Protein AF-A0A0E9U578-F1 (afdb_monomer_lite)

Radius of gyration: 21.14 Å; chains: 1; bounding box: 35×25×58 Å

Foldseek 3Di:
DVVVVVVVVVVVVVVVVVVVVVVVVVVVVVVVVVVVVCVVPVPPVPDDDDD

pLDDT: mean 72.51, std 12.81, range [40.59, 87.69]

Sequence (51 aa):
MTFFFSLKRRVQEALLYYHIDKQFTQMQQYEMVRLCHYNIFPHSSVRGGTL

Structure (mmCIF, N/CA/C/O backbone):
data_AF-A0A0E9U578-F1
#
_entry.id   AF-A0A0E9U578-F1
#
loop_
_atom_site.group_PDB
_atom_site.id
_atom_site.type_symbol
_atom_site.label_atom_id
_atom_site.label_alt_id
_atom_site.label_comp_id
_atom_site.label_asym_id
_atom_site.label_entity_id
_atom_site.label_seq_id
_atom_site.pdbx_PDB_ins_code
_atom_site.Cartn_x
_atom_site.Cartn_y
_atom_site.Cartn_z
_atom_site.occupancy
_atom_site.B_iso_or_equiv
_atom_site.auth_seq_id
_atom_site.auth_comp_id
_atom_site.auth_asym_id
_atom_site.auth_atom_id
_atom_site.pdbx_PDB_model_num
ATOM 1 N N . MET A 1 1 ? -22.931 4.988 30.844 1.00 60.75 1 MET A N 1
ATOM 2 C CA . MET A 1 1 ? -22.458 5.960 29.827 1.00 60.75 1 MET A CA 1
ATOM 3 C C . MET A 1 1 ? -21.007 5.740 29.379 1.00 60.75 1 MET A C 1
ATOM 5 O O . MET A 1 1 ? -20.713 6.030 28.232 1.00 60.75 1 MET A O 1
ATOM 9 N N . THR A 1 2 ? -20.109 5.173 30.195 1.00 61.16 2 THR A N 1
ATOM 10 C CA . THR A 1 2 ? -18.685 4.930 29.849 1.00 61.16 2 THR A CA 1
ATOM 11 C C . THR A 1 2 ? -18.444 3.848 28.782 1.00 61.16 2 THR A C 1
ATOM 13 O O . THR A 1 2 ? -17.517 3.969 27.987 1.00 61.16 2 THR A O 1
ATOM 16 N N . PHE A 1 3 ? -19.306 2.829 28.703 1.00 61.62 3 PHE A N 1
ATOM 17 C CA . PHE A 1 3 ? -19.207 1.738 27.719 1.00 61.62 3 PHE A CA 1
ATOM 18 C C . PHE A 1 3 ? -19.371 2.200 26.255 1.00 61.62 3 PHE A C 1
ATOM 20 O O . PHE A 1 3 ? -18.716 1.691 25.352 1.00 61.62 3 PHE A O 1
ATOM 27 N N . PHE A 1 4 ? -20.205 3.212 26.000 1.00 63.97 4 PHE A N 1
ATOM 28 C CA . PHE A 1 4 ? -20.446 3.704 24.638 1.00 63.97 4 PHE A CA 1
ATOM 29 C C . PHE A 1 4 ? -19.251 4.479 24.064 1.00 63.97 4 PHE A C 1
ATOM 31 O O . PHE A 1 4 ? -19.002 4.424 22.860 1.00 63.97 4 PHE A O 1
ATOM 38 N N . PHE A 1 5 ? -18.481 5.168 24.913 1.00 62.12 5 PHE A N 1
ATOM 39 C CA . PHE A 1 5 ? -17.275 5.885 24.489 1.00 62.12 5 PHE A CA 1
ATOM 40 C C . PHE A 1 5 ? -16.135 4.926 24.130 1.00 62.12 5 PHE A C 1
ATOM 42 O O . PHE A 1 5 ? -15.446 5.148 23.134 1.00 62.12 5 PHE A O 1
ATOM 49 N N . SER A 1 6 ? -15.968 3.831 24.881 1.00 68.75 6 SER A N 1
ATOM 50 C CA . SER A 1 6 ? -14.946 2.823 24.574 1.00 68.75 6 SER A CA 1
ATOM 51 C C . SER A 1 6 ? -15.257 2.061 23.283 1.00 68.75 6 SER A C 1
ATOM 53 O O . SER A 1 6 ? -14.345 1.802 22.496 1.00 68.75 6 SER A O 1
ATOM 55 N N . LEU A 1 7 ? -16.536 1.769 23.016 1.00 73.62 7 LEU A N 1
ATOM 56 C CA . LEU A 1 7 ? -16.957 1.115 21.777 1.00 73.62 7 LEU A CA 1
ATOM 57 C C . LEU A 1 7 ? -16.729 2.016 20.553 1.00 73.62 7 LEU A C 1
ATOM 59 O O . LEU A 1 7 ? -16.147 1.568 19.568 1.00 73.62 7 LEU A O 1
ATOM 63 N N . LYS A 1 8 ? -17.111 3.301 20.629 1.00 77.31 8 LYS A N 1
ATOM 64 C CA . LYS A 1 8 ? -16.868 4.268 19.542 1.00 77.31 8 LYS A CA 1
ATOM 65 C C . LYS A 1 8 ? -15.385 4.390 19.199 1.00 77.31 8 LYS A C 1
ATOM 67 O O . LYS A 1 8 ? -15.040 4.389 18.021 1.00 77.31 8 LYS A O 1
ATOM 72 N N . ARG A 1 9 ? -14.514 4.435 20.212 1.00 77.94 9 ARG A N 1
ATOM 73 C CA . ARG A 1 9 ? -13.064 4.519 20.013 1.00 77.94 9 ARG A CA 1
ATOM 74 C C . ARG A 1 9 ? -12.501 3.280 19.310 1.00 77.94 9 ARG A C 1
ATOM 76 O O . ARG A 1 9 ? -11.761 3.427 18.346 1.00 77.94 9 ARG A O 1
ATOM 83 N N . ARG A 1 10 ? -12.909 2.072 19.716 1.00 78.38 10 ARG A N 1
ATOM 84 C CA . ARG A 1 10 ? -12.474 0.828 19.050 1.00 78.38 10 ARG A CA 1
ATOM 85 C C . ARG A 1 10 ? -12.941 0.737 17.598 1.00 78.38 10 ARG A C 1
ATOM 87 O O . ARG A 1 10 ? -12.193 0.268 16.749 1.00 78.38 10 ARG A O 1
ATOM 94 N N . VAL A 1 11 ? -14.160 1.193 17.305 1.00 82.31 11 VAL A N 1
ATOM 95 C CA . VAL A 1 11 ? -14.685 1.218 15.929 1.00 82.31 11 VAL A CA 1
ATOM 96 C C . VAL A 1 11 ? -13.907 2.212 15.065 1.00 82.31 11 VAL A C 1
ATOM 98 O O . VAL A 1 11 ? -13.571 1.893 13.930 1.00 82.31 11 VAL A O 1
ATOM 101 N N . GLN A 1 12 ? -13.575 3.390 15.600 1.00 82.81 12 GLN A N 1
ATOM 102 C CA . GLN A 1 12 ? -12.742 4.367 14.895 1.00 82.81 12 GLN A CA 1
ATOM 103 C C . GLN A 1 12 ? -11.329 3.843 14.633 1.00 82.81 12 GLN A C 1
ATOM 105 O O . GLN A 1 12 ? -10.835 3.991 13.520 1.00 82.81 12 GLN A O 1
ATOM 110 N N . GLU A 1 13 ? -10.703 3.196 15.619 1.00 81.19 13 GLU A N 1
ATOM 111 C CA . GLU A 1 13 ? -9.386 2.572 15.454 1.00 81.19 13 GLU A CA 1
ATOM 112 C C . GLU A 1 13 ? -9.432 1.486 14.363 1.00 81.19 13 GLU A C 1
ATOM 114 O O . GLU A 1 13 ? -8.621 1.516 13.442 1.00 81.19 13 GLU A O 1
ATOM 119 N N . ALA A 1 14 ? -10.429 0.593 14.380 1.00 82.88 14 ALA A N 1
ATOM 120 C CA . ALA A 1 14 ? -10.588 -0.445 13.357 1.00 82.88 14 ALA A CA 1
ATOM 121 C C . ALA A 1 14 ? -10.820 0.124 11.944 1.00 82.88 14 ALA A C 1
ATOM 123 O O . ALA A 1 14 ? -10.245 -0.370 10.975 1.00 82.88 14 ALA A O 1
ATOM 124 N N . LEU A 1 15 ? -11.633 1.180 11.820 1.00 85.00 15 LEU A N 1
ATOM 125 C CA . LEU A 1 15 ? -11.851 1.868 10.544 1.00 85.00 15 LEU A CA 1
ATOM 126 C C . LEU A 1 15 ? -10.572 2.534 10.031 1.00 85.00 15 LEU A C 1
ATOM 128 O O . LEU A 1 15 ? -10.303 2.485 8.832 1.00 85.00 15 LEU A O 1
ATOM 132 N N . LEU A 1 16 ? -9.780 3.132 10.922 1.00 85.38 16 LEU A N 1
ATOM 133 C CA . LEU A 1 16 ? -8.516 3.766 10.565 1.00 85.38 16 LEU A CA 1
ATOM 134 C C . LEU A 1 16 ? -7.511 2.735 10.036 1.00 85.38 16 LEU A C 1
ATOM 136 O O . LEU A 1 16 ? -6.956 2.939 8.959 1.00 85.38 16 LEU A O 1
ATOM 140 N N . TYR A 1 17 ? -7.348 1.602 10.729 1.00 84.25 17 TYR A N 1
ATOM 141 C CA . TYR A 1 17 ? -6.499 0.502 10.257 1.00 84.25 17 TYR A CA 1
ATOM 142 C C . TYR A 1 17 ? -6.960 -0.029 8.897 1.00 84.25 17 TYR A C 1
ATOM 144 O O . TYR A 1 17 ? -6.159 -0.139 7.974 1.00 84.25 17 TYR A O 1
ATOM 152 N N . TYR A 1 18 ? -8.264 -0.253 8.725 1.00 85.62 18 TYR A N 1
ATOM 153 C CA . TYR A 1 18 ? -8.820 -0.708 7.452 1.00 85.62 18 TYR A CA 1
ATOM 154 C C . TYR A 1 18 ? -8.574 0.275 6.295 1.00 85.62 18 TYR A C 1
ATOM 156 O O . TYR A 1 18 ? -8.303 -0.139 5.166 1.00 85.62 18 TYR A O 1
ATOM 164 N N . HIS A 1 19 ? -8.665 1.583 6.552 1.00 86.31 19 HIS A N 1
ATOM 165 C CA . HIS A 1 19 ? -8.369 2.603 5.546 1.00 86.31 19 HIS A CA 1
ATOM 166 C C . HIS A 1 19 ? -6.887 2.635 5.165 1.00 86.31 19 HIS A C 1
ATOM 168 O O . HIS A 1 19 ? -6.580 2.736 3.976 1.00 86.31 19 HIS A O 1
ATOM 174 N N . ILE A 1 20 ? -5.988 2.512 6.143 1.00 83.75 20 ILE A N 1
ATOM 175 C CA . ILE A 1 20 ? -4.539 2.472 5.913 1.00 83.75 20 ILE A CA 1
ATOM 176 C C . ILE A 1 20 ? -4.166 1.236 5.093 1.00 83.75 20 ILE A C 1
ATOM 178 O O . ILE A 1 20 ? -3.496 1.373 4.072 1.00 83.75 20 ILE A O 1
ATOM 182 N N . ASP A 1 21 ? -4.667 0.056 5.462 1.00 83.25 21 ASP A N 1
ATOM 183 C CA . ASP A 1 21 ? -4.386 -1.191 4.740 1.00 83.25 21 ASP A CA 1
ATOM 184 C C . ASP A 1 21 ? -4.870 -1.127 3.289 1.00 83.25 21 ASP A C 1
ATOM 186 O O . ASP A 1 21 ? -4.175 -1.558 2.365 1.00 83.25 21 ASP A O 1
ATOM 190 N N . LYS A 1 22 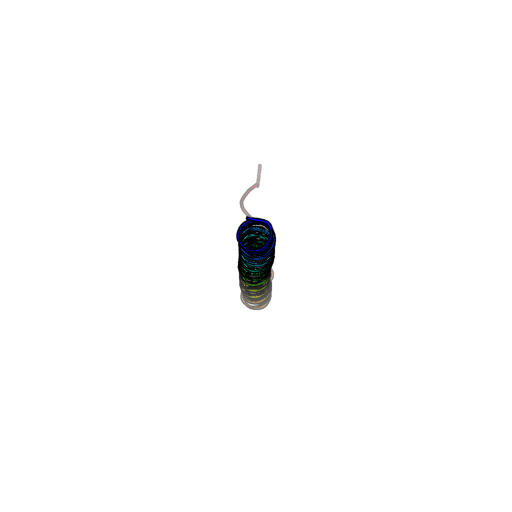? -6.041 -0.523 3.055 1.00 85.19 22 LYS A N 1
ATOM 191 C CA . LYS A 1 22 ? -6.546 -0.289 1.698 1.00 85.19 22 LYS A CA 1
ATOM 192 C C . LYS A 1 22 ? -5.632 0.622 0.886 1.00 85.19 22 LYS A C 1
ATOM 194 O O . LYS A 1 22 ? -5.336 0.300 -0.264 1.00 85.19 22 LYS A O 1
ATOM 199 N N . GLN A 1 23 ? -5.194 1.741 1.461 1.00 80.62 23 GLN A N 1
ATOM 200 C CA . GLN A 1 23 ? -4.291 2.674 0.782 1.00 80.62 23 GLN A CA 1
ATOM 201 C C . GLN A 1 23 ? -2.930 2.034 0.497 1.00 80.62 23 GLN A C 1
ATOM 203 O O . GLN A 1 23 ? -2.405 2.168 -0.607 1.00 80.62 23 GLN A O 1
ATOM 208 N N . PHE A 1 24 ? -2.394 1.281 1.455 1.00 87.69 24 PHE A N 1
ATOM 209 C CA . PHE A 1 24 ? -1.149 0.542 1.299 1.00 87.69 24 PHE A CA 1
ATOM 210 C C . PHE A 1 24 ? -1.241 -0.500 0.175 1.00 87.69 24 PHE A C 1
ATOM 212 O O . PHE A 1 24 ? -0.397 -0.522 -0.719 1.00 87.69 24 PHE A O 1
ATOM 219 N N . THR A 1 25 ? -2.317 -1.292 0.147 1.00 83.19 25 THR A N 1
ATOM 220 C CA . THR A 1 25 ? -2.553 -2.294 -0.908 1.00 83.19 25 THR A CA 1
ATOM 221 C C . THR A 1 25 ? -2.637 -1.651 -2.297 1.00 83.19 25 THR A C 1
ATOM 223 O O . THR A 1 25 ? -2.070 -2.172 -3.258 1.00 83.19 25 THR A O 1
ATOM 226 N N . GLN A 1 26 ? -3.297 -0.494 -2.419 1.00 82.25 26 GLN A N 1
AT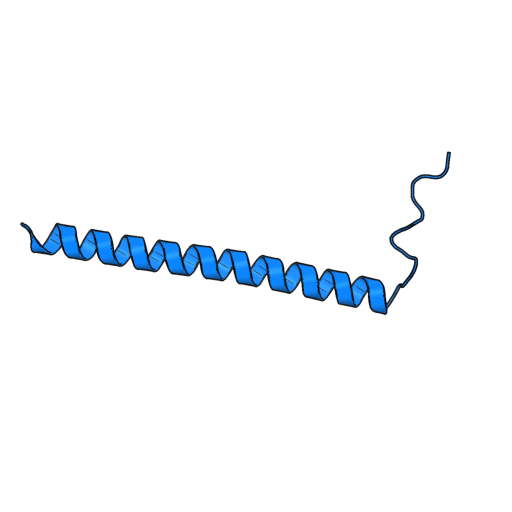OM 227 C CA . GLN A 1 26 ?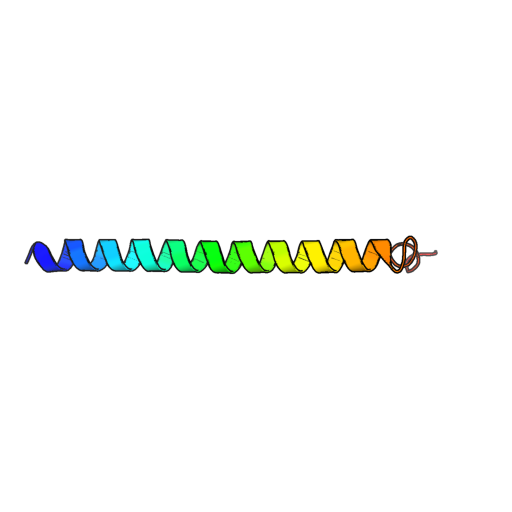 -3.368 0.245 -3.685 1.00 82.25 26 GLN A CA 1
ATOM 228 C C . GLN A 1 26 ? -1.992 0.741 -4.149 1.00 82.25 26 GLN A C 1
ATOM 230 O O . GLN A 1 26 ? -1.678 0.637 -5.336 1.00 82.25 26 GLN A O 1
ATOM 235 N N . MET A 1 27 ? -1.150 1.235 -3.233 1.00 83.44 27 MET A N 1
ATOM 236 C CA . MET A 1 27 ? 0.222 1.630 -3.570 1.00 83.44 27 MET A CA 1
ATOM 237 C C . MET A 1 27 ? 1.052 0.438 -4.059 1.00 83.44 27 MET A C 1
ATOM 239 O O . MET A 1 27 ? 1.724 0.550 -5.084 1.00 83.44 27 MET A O 1
ATOM 243 N N . GLN A 1 28 ? 0.960 -0.713 -3.387 1.00 83.69 28 GLN A N 1
ATOM 244 C CA . GLN A 1 28 ? 1.667 -1.931 -3.796 1.00 83.69 28 GLN A CA 1
ATOM 245 C C . GLN A 1 28 ? 1.234 -2.416 -5.184 1.00 83.69 28 GLN A C 1
ATOM 247 O O . GLN A 1 28 ? 2.075 -2.782 -6.004 1.00 83.69 28 GLN A O 1
ATOM 252 N N . GLN A 1 29 ? -0.070 -2.386 -5.478 1.00 81.44 29 GLN A N 1
ATOM 253 C CA . GLN A 1 29 ? -0.594 -2.749 -6.797 1.00 81.44 29 GLN A CA 1
ATOM 254 C C . GLN A 1 29 ? -0.083 -1.808 -7.891 1.00 81.44 29 GLN A C 1
ATOM 256 O O . GLN A 1 29 ? 0.343 -2.273 -8.948 1.00 81.44 29 GLN A O 1
ATOM 261 N N . TYR A 1 30 ? -0.082 -0.497 -7.639 1.00 82.94 30 TYR A N 1
ATOM 262 C CA . TYR A 1 30 ? 0.445 0.481 -8.589 1.00 82.94 30 TYR A CA 1
ATOM 263 C C . TYR A 1 30 ? 1.940 0.269 -8.852 1.00 82.94 30 TYR A C 1
ATOM 265 O O . TYR A 1 30 ? 2.378 0.294 -10.002 1.00 82.94 30 TYR A O 1
ATOM 273 N N . GLU A 1 31 ? 2.726 0.012 -7.807 1.00 79.62 31 GLU A N 1
ATOM 274 C CA . GLU A 1 31 ? 4.153 -0.264 -7.940 1.00 79.62 31 GLU A CA 1
ATOM 275 C C . GLU A 1 31 ? 4.429 -1.568 -8.696 1.00 79.62 31 GLU A C 1
ATOM 277 O O . GLU A 1 31 ? 5.285 -1.585 -9.581 1.00 79.62 31 GLU A O 1
ATOM 282 N N . MET A 1 32 ? 3.664 -2.629 -8.429 1.00 81.25 32 MET A N 1
ATOM 283 C CA . MET A 1 32 ? 3.753 -3.885 -9.175 1.00 81.25 32 MET A CA 1
ATOM 284 C C . MET A 1 32 ? 3.449 -3.668 -10.661 1.00 81.25 32 MET A C 1
ATOM 286 O O . MET A 1 32 ? 4.232 -4.088 -11.509 1.00 81.25 32 MET A O 1
ATOM 290 N N . VAL A 1 33 ? 2.361 -2.965 -10.993 1.00 82.88 33 VAL A N 1
ATOM 291 C CA . VAL A 1 33 ? 2.014 -2.645 -12.388 1.00 82.88 33 VAL A CA 1
ATOM 292 C C . VAL A 1 33 ? 3.104 -1.800 -13.042 1.00 82.88 33 VAL A C 1
ATOM 294 O O . VAL A 1 33 ? 3.498 -2.086 -14.171 1.00 82.88 33 VAL A O 1
ATOM 297 N N . ARG A 1 34 ? 3.640 -0.801 -12.332 1.00 80.00 34 ARG A N 1
ATOM 298 C CA . ARG A 1 34 ? 4.742 0.040 -12.808 1.00 80.00 34 ARG A CA 1
ATOM 299 C C . ARG A 1 34 ? 5.979 -0.804 -13.132 1.00 80.00 34 ARG A C 1
ATOM 301 O O . ARG A 1 34 ? 6.526 -0.675 -14.222 1.00 80.00 34 ARG A O 1
ATOM 308 N N . LEU A 1 35 ? 6.403 -1.683 -12.222 1.00 78.56 35 LEU A N 1
ATOM 309 C CA . LEU A 1 35 ? 7.541 -2.588 -12.421 1.00 78.56 35 LEU A CA 1
ATOM 310 C C . LEU A 1 35 ? 7.307 -3.572 -13.573 1.00 78.56 35 LEU A C 1
ATOM 312 O O . LEU A 1 35 ? 8.188 -3.756 -14.410 1.00 78.56 35 LEU A O 1
ATOM 316 N N . CYS A 1 36 ? 6.113 -4.159 -13.666 1.00 76.94 36 CYS A N 1
ATOM 317 C CA . CYS A 1 36 ? 5.738 -5.011 -14.792 1.00 76.94 36 CYS A CA 1
ATOM 318 C C . CYS A 1 36 ? 5.795 -4.242 -16.119 1.00 76.94 36 CYS A C 1
ATOM 320 O O . CYS A 1 36 ? 6.347 -4.749 -17.090 1.00 76.94 36 CYS A O 1
ATOM 322 N N . HIS A 1 37 ? 5.292 -3.007 -16.157 1.00 74.00 37 HIS A N 1
ATOM 323 C CA . HIS A 1 37 ? 5.346 -2.154 -17.341 1.00 74.00 37 HIS A CA 1
ATOM 324 C C . HIS A 1 37 ? 6.793 -1.845 -17.762 1.00 74.00 37 HIS A C 1
ATOM 326 O O . HIS A 1 37 ? 7.111 -1.954 -18.944 1.00 74.00 37 HIS A O 1
ATOM 332 N N . TYR A 1 38 ? 7.686 -1.549 -16.810 1.00 69.69 38 TYR A N 1
ATOM 333 C CA . TYR A 1 38 ? 9.119 -1.370 -17.077 1.00 69.69 38 TYR A CA 1
ATOM 334 C C . TYR A 1 38 ? 9.800 -2.644 -17.589 1.00 69.69 38 TYR A C 1
ATOM 336 O O . TYR A 1 38 ? 10.615 -2.571 -18.501 1.00 69.69 38 TYR A O 1
ATOM 344 N N . ASN A 1 39 ? 9.457 -3.813 -17.050 1.00 65.19 39 ASN A N 1
ATOM 345 C CA . ASN A 1 39 ? 10.056 -5.076 -17.486 1.00 65.19 39 ASN A CA 1
ATOM 346 C C . ASN A 1 39 ? 9.597 -5.495 -18.889 1.00 65.19 39 ASN A C 1
ATOM 348 O O . ASN A 1 39 ? 10.370 -6.093 -19.633 1.00 65.19 39 ASN A O 1
ATOM 352 N N . ILE A 1 40 ? 8.350 -5.189 -19.256 1.00 66.19 40 ILE A N 1
ATOM 353 C CA . ILE A 1 40 ? 7.802 -5.502 -20.584 1.00 66.19 40 ILE A CA 1
ATOM 354 C C . ILE A 1 40 ? 8.285 -4.478 -21.622 1.00 66.19 40 ILE A C 1
ATOM 356 O O . ILE A 1 40 ? 8.552 -4.833 -22.768 1.00 66.19 40 ILE A O 1
ATOM 360 N N . PHE A 1 41 ? 8.447 -3.215 -21.220 1.00 61.38 41 PHE A N 1
ATOM 361 C CA . PHE A 1 41 ? 8.893 -2.130 -22.087 1.00 61.38 41 PHE A CA 1
ATOM 362 C C . PHE A 1 41 ? 10.015 -1.318 -21.417 1.00 61.38 41 PHE A C 1
ATOM 364 O O . PHE A 1 41 ? 9.769 -0.217 -20.916 1.00 61.38 41 PHE A O 1
ATOM 371 N N . PRO A 1 42 ? 11.269 -1.804 -21.450 1.00 59.25 42 PRO A N 1
ATOM 372 C CA . PRO A 1 42 ? 12.387 -1.204 -20.710 1.00 59.25 42 PRO A CA 1
ATOM 373 C C . PRO A 1 42 ? 12.747 0.235 -21.120 1.00 59.25 42 PRO A C 1
ATOM 375 O O . PRO A 1 42 ? 13.515 0.895 -20.424 1.00 59.25 42 PRO A O 1
ATOM 378 N N . HIS A 1 43 ? 12.170 0.760 -22.208 1.00 57.66 43 HIS A N 1
ATOM 379 C CA . HIS A 1 43 ? 12.447 2.106 -22.724 1.00 57.66 43 HIS A CA 1
ATOM 380 C C . HIS A 1 43 ? 11.200 2.948 -23.052 1.00 57.66 43 HIS A C 1
ATOM 382 O O . HIS A 1 43 ? 11.339 4.054 -23.571 1.00 57.66 43 HIS A O 1
ATOM 388 N N . SER A 1 44 ? 9.977 2.489 -22.752 1.00 54.50 44 SER A N 1
ATOM 389 C CA . SER A 1 4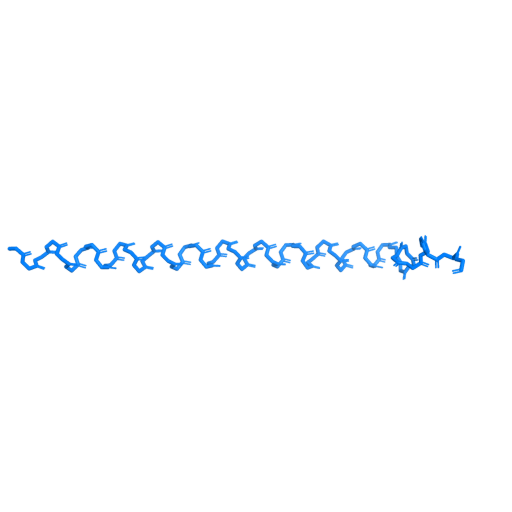4 ? 8.763 3.245 -23.119 1.00 54.50 44 SER A CA 1
ATOM 390 C C . SER A 1 44 ? 8.484 4.456 -22.224 1.00 54.50 44 SER A C 1
ATOM 392 O O . SER A 1 44 ? 7.699 5.319 -22.609 1.00 54.50 44 SER A O 1
ATOM 394 N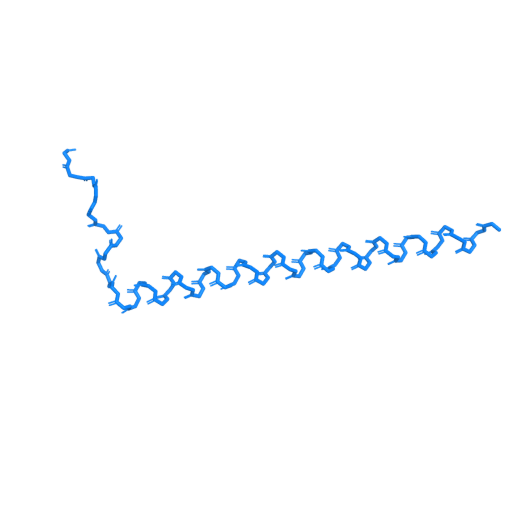 N . SER A 1 45 ? 9.143 4.587 -21.066 1.00 57.66 45 SER A N 1
ATOM 395 C CA . SER A 1 45 ? 8.974 5.761 -20.197 1.00 57.66 45 SER A CA 1
ATOM 396 C C . SER A 1 45 ? 9.918 6.928 -20.523 1.00 57.66 45 SER A C 1
ATOM 398 O O . SER A 1 45 ? 9.940 7.902 -19.774 1.00 57.66 45 SER A O 1
ATOM 400 N N . VAL A 1 46 ? 10.726 6.847 -21.589 1.00 58.06 46 VAL A N 1
ATOM 401 C CA . VAL A 1 46 ? 11.664 7.917 -21.974 1.00 58.06 46 VAL A CA 1
ATOM 402 C C . VAL A 1 46 ? 11.571 8.198 -23.474 1.00 58.06 46 VAL A C 1
ATOM 404 O O . VAL A 1 46 ? 12.513 7.958 -24.219 1.00 58.06 46 VAL A O 1
ATOM 407 N N . ARG A 1 47 ? 10.428 8.717 -23.942 1.00 59.69 47 ARG A N 1
ATOM 408 C CA . ARG A 1 47 ? 10.375 9.548 -25.163 1.00 59.69 47 ARG A CA 1
ATOM 409 C C . ARG A 1 47 ? 9.020 10.236 -25.333 1.00 59.69 47 ARG A C 1
ATOM 411 O O . ARG A 1 47 ? 8.136 9.757 -26.027 1.00 59.69 47 ARG A O 1
ATOM 418 N N . GLY A 1 48 ? 8.879 11.389 -24.69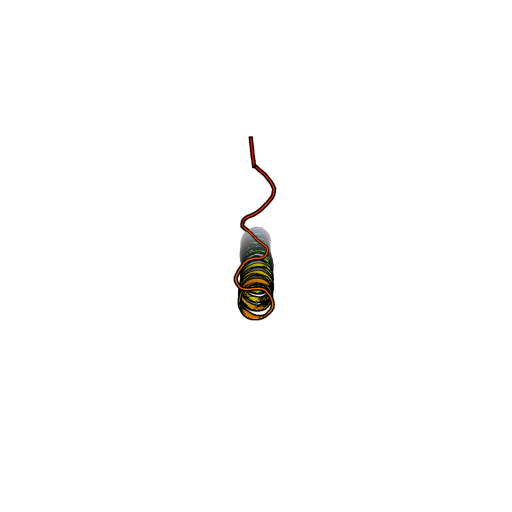2 1.00 45.47 48 GLY A N 1
ATOM 419 C CA . GLY A 1 48 ? 7.785 12.331 -24.956 1.00 45.47 48 GLY A CA 1
ATOM 420 C C . GLY A 1 48 ? 8.172 13.801 -24.782 1.00 45.47 48 GLY A C 1
ATOM 421 O O . GLY A 1 48 ? 7.323 14.667 -24.926 1.00 45.47 48 GLY A O 1
ATOM 422 N N . GLY A 1 49 ? 9.438 14.093 -24.474 1.00 48.28 49 GLY A N 1
ATOM 423 C CA . GLY A 1 49 ? 9.975 15.449 -24.406 1.00 48.28 49 GLY A CA 1
ATOM 424 C C . GLY A 1 49 ? 11.269 15.498 -25.198 1.00 48.28 49 GLY A C 1
ATOM 425 O O . GLY A 1 49 ? 12.344 15.315 -24.643 1.00 48.28 49 GLY A O 1
ATOM 426 N N . THR A 1 50 ? 11.151 15.620 -26.517 1.00 42.12 50 THR A N 1
ATOM 427 C CA . THR A 1 50 ? 12.258 16.027 -27.388 1.00 42.12 50 THR A CA 1
ATOM 428 C C . THR A 1 50 ? 11.832 17.331 -28.039 1.00 42.12 50 THR A C 1
ATOM 430 O O . THR A 1 50 ? 11.100 17.299 -29.022 1.00 42.12 50 THR A O 1
ATOM 433 N N . LEU A 1 51 ? 12.230 18.441 -27.424 1.00 40.59 51 LEU A N 1
ATOM 434 C CA . LEU A 1 51 ? 12.760 19.648 -28.057 1.00 40.59 51 LEU A CA 1
ATOM 435 C C . LEU A 1 51 ? 13.738 20.265 -27.056 1.00 40.59 51 LEU A C 1
ATOM 437 O O . LEU A 1 51 ? 13.326 20.443 -25.889 1.00 40.59 51 LEU A O 1
#

Secondary structure (DSSP, 8-state):
-HHHHHHHHHHHHHHHHHHHHHHHHHHHHHHHHHHHHHHH-TTTTS-S---

Organism: Anguilla anguilla (NCBI:txid7936)